Protein AF-A0A068RZE4-F1 (afdb_monomer_lite)

Secondary structure (DSSP, 8-state):
---------------HHHHHHHHHHHHHHTTT--HHHHHHHHHHHHHHHHHHHHHHHHHTS---THHHHHHHTT-----SSTTHHHHHHHTTSS------S-HHHHHHHHHHHHHHHS--SS--GGGGGGG--GGG--SHHHHHHHHHHHHHHH--

Radius of gyration: 19.9 Å; chains: 1; bounding box: 46×72×37 Å

Structure (mmCIF, N/CA/C/O backbone):
data_AF-A0A068RZE4-F1
#
_entry.id   AF-A0A068RZE4-F1
#
loop_
_atom_site.group_PDB
_atom_site.id
_atom_site.type_symbol
_atom_site.label_atom_id
_atom_site.label_alt_id
_atom_site.label_comp_id
_atom_site.label_asym_id
_atom_site.label_entity_id
_atom_site.label_seq_id
_atom_site.pdbx_PDB_ins_code
_atom_site.Cartn_x
_atom_site.Cartn_y
_atom_site.Cartn_z
_atom_site.occupancy
_atom_site.B_iso_or_equiv
_atom_site.auth_seq_id
_atom_site.auth_comp_id
_atom_site.auth_asym_id
_atom_site.auth_atom_id
_atom_site.pdbx_PDB_model_num
ATOM 1 N N . MET A 1 1 ? 5.507 54.478 -19.989 1.00 40.50 1 MET A N 1
ATOM 2 C CA . MET A 1 1 ? 6.628 53.848 -20.716 1.00 40.50 1 MET A CA 1
ATOM 3 C C . MET A 1 1 ? 7.127 52.689 -19.875 1.00 40.50 1 MET A C 1
ATOM 5 O O . MET A 1 1 ? 7.484 52.929 -18.734 1.00 40.50 1 MET A O 1
ATOM 9 N N . ALA A 1 2 ? 7.033 51.492 -20.464 1.00 46.59 2 ALA A N 1
ATOM 10 C CA . ALA A 1 2 ? 7.588 50.180 -20.110 1.00 46.59 2 ALA A CA 1
ATOM 11 C C . ALA A 1 2 ? 7.736 49.809 -18.622 1.00 46.59 2 ALA A C 1
ATOM 13 O O . ALA A 1 2 ? 8.683 50.201 -17.945 1.00 46.59 2 ALA A O 1
ATOM 14 N N . GLU A 1 3 ? 6.812 48.956 -18.179 1.00 45.50 3 GLU A N 1
ATOM 15 C CA . GLU A 1 3 ? 6.914 48.149 -16.971 1.00 45.50 3 GLU A CA 1
ATOM 16 C C . GLU A 1 3 ? 8.055 47.123 -17.084 1.00 45.50 3 GLU A C 1
ATOM 18 O O . GLU A 1 3 ? 8.332 46.543 -18.132 1.00 45.50 3 GLU A O 1
ATOM 23 N N . THR A 1 4 ? 8.719 46.967 -15.947 1.00 56.69 4 THR A N 1
ATOM 24 C CA . THR A 1 4 ? 9.772 46.036 -15.538 1.00 56.69 4 THR A CA 1
ATOM 25 C C . THR A 1 4 ? 9.828 44.686 -16.258 1.00 56.69 4 THR A C 1
ATOM 27 O O . THR A 1 4 ? 8.906 43.879 -16.176 1.00 56.69 4 THR A O 1
ATOM 30 N N . ASN A 1 5 ? 11.008 44.398 -16.824 1.00 48.44 5 ASN A N 1
ATOM 31 C CA . ASN A 1 5 ? 11.492 43.053 -17.134 1.00 48.44 5 ASN A CA 1
ATOM 32 C C . ASN A 1 5 ? 11.268 42.121 -15.936 1.00 48.44 5 ASN A C 1
ATOM 34 O O . ASN A 1 5 ? 11.959 42.218 -14.920 1.00 48.44 5 ASN A O 1
ATOM 38 N N . THR A 1 6 ? 10.329 41.192 -16.075 1.00 53.03 6 THR A N 1
ATOM 39 C CA . THR A 1 6 ? 10.216 40.032 -15.199 1.00 53.03 6 THR A CA 1
ATOM 40 C C . THR A 1 6 ? 11.453 39.172 -15.443 1.00 53.03 6 THR A C 1
ATOM 42 O O . THR A 1 6 ? 11.537 38.452 -16.436 1.00 53.03 6 THR A O 1
ATOM 45 N N . GLN A 1 7 ? 12.460 39.289 -14.576 1.00 51.56 7 GLN A N 1
ATOM 46 C CA . GLN A 1 7 ? 13.541 38.314 -14.529 1.00 51.56 7 GLN A CA 1
ATOM 47 C C . GLN A 1 7 ? 12.899 36.950 -14.270 1.00 51.56 7 GLN A C 1
ATOM 49 O O . GLN A 1 7 ? 12.396 36.690 -13.178 1.00 51.56 7 GLN A O 1
ATOM 54 N N . GLN A 1 8 ? 12.889 36.088 -15.288 1.00 51.91 8 GLN A N 1
ATOM 55 C CA . GLN A 1 8 ? 12.738 34.657 -15.078 1.00 51.91 8 GLN A CA 1
ATOM 56 C C . GLN A 1 8 ? 13.846 34.254 -14.108 1.00 51.91 8 GLN A C 1
ATOM 58 O O . GLN A 1 8 ? 15.019 34.209 -14.479 1.00 51.91 8 GLN A O 1
ATOM 63 N N . LEU A 1 9 ? 13.484 34.014 -12.848 1.00 49.75 9 LEU A N 1
ATOM 64 C CA . LEU A 1 9 ? 14.337 33.287 -11.923 1.00 49.75 9 LEU A CA 1
ATOM 65 C C . LEU A 1 9 ? 14.727 31.991 -12.637 1.00 49.75 9 LEU A C 1
ATOM 67 O O . LEU A 1 9 ? 13.877 31.134 -12.870 1.00 49.75 9 LEU A O 1
ATOM 71 N N . GLN A 1 10 ? 16.000 31.863 -13.017 1.00 53.59 10 GLN A N 1
ATOM 72 C CA . GLN A 1 10 ? 16.590 30.569 -13.336 1.00 53.59 10 GLN A CA 1
ATOM 73 C C . GLN A 1 10 ? 16.525 29.748 -12.051 1.00 53.59 10 GLN A C 1
ATOM 75 O O . GLN A 1 10 ? 17.419 29.785 -11.209 1.00 53.59 10 GLN A O 1
ATOM 80 N N . THR A 1 11 ? 15.402 29.077 -11.835 1.00 56.06 11 THR A N 1
ATOM 81 C CA . THR A 1 11 ? 15.247 28.200 -10.691 1.00 56.06 11 THR A CA 1
ATOM 82 C C . THR A 1 11 ? 16.138 26.991 -10.939 1.00 56.06 11 THR A C 1
ATOM 84 O O . THR A 1 11 ? 15.935 26.271 -11.919 1.00 56.06 11 THR A O 1
ATOM 87 N N . ASN A 1 12 ? 17.110 26.760 -10.054 1.00 66.00 12 ASN A N 1
ATOM 88 C CA . ASN A 1 12 ? 17.916 25.535 -9.977 1.00 66.00 12 ASN A CA 1
ATOM 89 C C . ASN A 1 12 ? 17.051 24.332 -9.541 1.00 66.00 12 ASN A C 1
ATOM 91 O O . ASN A 1 12 ? 17.401 23.592 -8.624 1.00 66.00 12 ASN A O 1
ATOM 95 N N . THR A 1 13 ? 15.875 24.169 -10.146 1.00 76.50 13 THR A N 1
ATOM 96 C CA . THR A 1 13 ? 14.908 23.138 -9.792 1.00 76.50 13 THR A CA 1
ATOM 97 C C . THR A 1 13 ? 15.293 21.857 -10.506 1.00 76.50 13 THR A C 1
ATOM 99 O O . THR A 1 13 ? 15.246 21.758 -11.736 1.00 76.50 13 THR A O 1
ATOM 102 N N . LEU A 1 14 ? 15.685 20.862 -9.719 1.00 81.88 14 LEU A N 1
ATOM 103 C CA . LEU A 1 14 ? 15.855 19.502 -10.196 1.00 81.88 14 LEU A CA 1
ATOM 104 C C . LEU A 1 14 ? 14.467 18.870 -10.359 1.00 81.88 14 LEU A C 1
ATOM 106 O O . LEU A 1 14 ? 13.675 18.868 -9.420 1.00 81.88 14 LEU A O 1
ATOM 110 N N . THR A 1 15 ? 14.157 18.360 -11.551 1.00 87.62 15 THR A N 1
ATOM 111 C CA . THR A 1 15 ? 12.911 17.617 -11.786 1.00 87.62 15 THR A CA 1
ATOM 112 C C . THR A 1 15 ? 13.038 16.193 -11.253 1.00 87.62 15 THR A C 1
ATOM 114 O O . THR A 1 15 ? 14.148 15.667 -11.151 1.00 87.62 15 THR A O 1
ATOM 117 N N . LEU A 1 16 ? 11.908 15.546 -10.949 1.00 84.75 16 LEU A N 1
ATOM 118 C CA . LEU A 1 16 ? 11.908 14.158 -10.485 1.00 84.75 16 LEU A CA 1
ATOM 119 C C . LEU A 1 16 ? 12.551 13.211 -11.512 1.00 84.75 16 LEU A C 1
ATOM 121 O O . LEU A 1 16 ? 13.349 12.368 -11.125 1.00 84.75 16 LEU A O 1
ATOM 125 N N . ASP A 1 17 ? 12.310 13.419 -12.811 1.00 84.50 17 ASP A N 1
ATOM 126 C CA . ASP A 1 17 ? 12.927 12.611 -13.877 1.00 84.50 17 ASP A CA 1
ATOM 127 C C . ASP A 1 17 ? 14.458 12.731 -13.872 1.00 84.50 17 ASP A C 1
ATOM 129 O O . ASP A 1 17 ? 15.178 11.743 -14.006 1.00 84.50 17 ASP A O 1
ATOM 133 N N . LYS A 1 18 ? 14.977 13.951 -13.662 1.00 87.69 18 LYS A N 1
ATOM 134 C CA . LYS A 1 18 ? 16.422 14.185 -13.546 1.00 87.69 18 LYS A CA 1
ATOM 135 C C . LYS A 1 18 ? 16.984 13.548 -12.279 1.00 87.69 18 LYS A C 1
ATOM 137 O O . LYS A 1 18 ? 18.079 12.994 -12.319 1.00 87.69 18 LYS A O 1
ATOM 142 N N . LEU A 1 19 ? 16.251 13.618 -11.169 1.00 86.62 19 LEU A N 1
ATOM 143 C CA . LEU A 1 19 ? 16.648 12.994 -9.910 1.00 86.62 19 LEU A CA 1
ATOM 144 C C . LEU A 1 19 ? 16.694 11.461 -10.034 1.00 86.62 19 LEU A C 1
ATOM 146 O O . LEU A 1 19 ? 17.669 10.857 -9.594 1.00 86.62 19 LEU A O 1
ATOM 150 N N . LEU A 1 20 ? 15.703 10.851 -10.690 1.00 85.56 20 LEU A N 1
ATOM 151 C CA . LEU A 1 20 ? 15.659 9.414 -10.964 1.00 85.56 20 LEU A CA 1
ATOM 152 C C . LEU A 1 20 ? 16.819 8.978 -11.868 1.00 85.56 20 LEU A C 1
ATOM 154 O O . LEU A 1 20 ? 17.500 8.001 -11.559 1.00 85.56 20 LEU A O 1
ATOM 158 N N . ALA A 1 21 ? 17.104 9.735 -12.933 1.00 85.88 21 ALA A N 1
ATOM 159 C CA . ALA A 1 21 ? 18.234 9.459 -13.820 1.00 85.88 21 ALA A CA 1
ATOM 160 C C . ALA A 1 21 ? 19.583 9.515 -13.079 1.00 85.88 21 ALA A C 1
ATOM 162 O O . ALA A 1 21 ? 20.424 8.630 -13.250 1.00 85.88 21 ALA A O 1
ATOM 163 N N . ILE A 1 22 ? 19.780 10.520 -12.216 1.00 86.25 22 ILE A N 1
ATOM 164 C CA . ILE A 1 22 ? 20.986 10.639 -11.381 1.00 86.25 22 ILE A CA 1
ATOM 165 C C . ILE A 1 22 ? 21.080 9.465 -10.402 1.00 86.25 22 ILE A C 1
ATOM 167 O O . ILE A 1 22 ? 22.138 8.848 -10.289 1.00 86.25 22 ILE A O 1
ATOM 171 N N . ALA A 1 23 ? 19.988 9.133 -9.712 1.00 84.50 23 ALA A N 1
ATOM 172 C CA . ALA A 1 23 ? 19.965 8.031 -8.757 1.00 84.50 23 ALA A CA 1
ATOM 173 C C . ALA A 1 23 ? 20.274 6.686 -9.428 1.00 84.50 23 ALA A C 1
ATOM 175 O O . ALA A 1 23 ? 21.076 5.919 -8.898 1.00 84.50 23 ALA A O 1
ATOM 176 N N . GLY A 1 24 ? 19.715 6.431 -10.616 1.00 82.62 24 GLY A N 1
ATOM 177 C CA . GLY A 1 24 ? 20.016 5.240 -11.413 1.00 82.62 24 GLY A CA 1
ATOM 178 C C . GLY A 1 24 ? 21.485 5.174 -11.831 1.0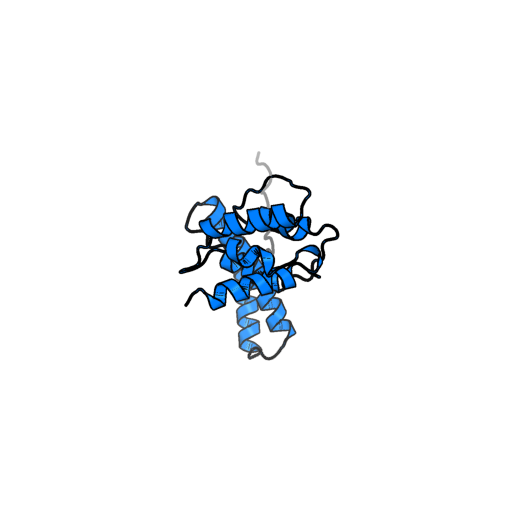0 82.62 24 GLY A C 1
ATOM 179 O O . GLY A 1 24 ? 22.130 4.138 -11.677 1.00 82.62 24 GLY A O 1
ATOM 180 N N . ALA A 1 25 ? 22.063 6.294 -12.276 1.00 84.44 25 ALA A N 1
ATOM 181 C CA . ALA A 1 25 ? 23.486 6.356 -12.605 1.00 84.44 25 ALA A CA 1
ATOM 182 C C . ALA A 1 25 ? 24.376 6.051 -11.386 1.00 84.44 25 ALA A C 1
ATOM 184 O O . ALA A 1 25 ? 25.315 5.264 -11.495 1.00 84.44 25 ALA A O 1
ATOM 185 N N . ILE A 1 26 ? 24.066 6.614 -10.212 1.00 82.94 26 ILE A N 1
ATOM 186 C CA . ILE A 1 26 ? 24.803 6.335 -8.967 1.00 82.94 26 ILE A CA 1
ATOM 187 C C . ILE A 1 26 ? 24.647 4.862 -8.565 1.00 82.94 26 ILE A C 1
ATOM 189 O O . ILE A 1 26 ? 25.633 4.228 -8.184 1.00 82.94 26 ILE A O 1
ATOM 193 N N . PHE A 1 27 ? 23.441 4.301 -8.685 1.00 80.94 27 PHE A N 1
ATOM 194 C CA . PHE A 1 27 ? 23.172 2.889 -8.415 1.00 80.94 27 PHE A CA 1
ATOM 195 C C . PHE A 1 27 ? 24.072 1.977 -9.260 1.00 80.94 27 PHE A C 1
ATOM 197 O O . PHE A 1 27 ? 24.792 1.150 -8.695 1.00 80.94 27 PHE A O 1
ATOM 204 N N . HIS A 1 28 ? 24.130 2.203 -10.577 1.00 83.06 28 HIS A N 1
ATOM 205 C CA . HIS A 1 28 ? 24.990 1.443 -11.489 1.00 83.06 28 HIS A CA 1
ATOM 206 C C . HIS A 1 28 ? 26.487 1.625 -11.206 1.00 83.06 28 HIS A C 1
ATOM 208 O O . HIS A 1 28 ? 27.220 0.639 -11.176 1.00 83.06 28 HIS A O 1
ATOM 214 N N . LEU A 1 29 ? 26.943 2.858 -10.957 1.00 83.00 29 LEU A N 1
ATOM 215 C CA . LEU A 1 29 ? 28.353 3.145 -10.656 1.00 83.00 29 LEU A CA 1
ATOM 216 C C . LEU A 1 29 ? 28.814 2.547 -9.320 1.00 83.00 29 LEU A C 1
ATOM 218 O O . LEU A 1 29 ? 29.997 2.276 -9.148 1.00 83.00 29 LEU A O 1
ATOM 222 N N . SER A 1 30 ? 27.892 2.341 -8.377 1.00 79.38 30 SER A N 1
ATOM 223 C CA . SER A 1 30 ? 28.174 1.699 -7.086 1.00 79.38 30 SER A CA 1
ATOM 224 C C . SER A 1 30 ? 28.103 0.164 -7.116 1.00 79.38 30 SER A C 1
ATOM 226 O O . SER A 1 30 ? 28.160 -0.470 -6.059 1.00 79.38 30 SER A O 1
ATOM 228 N N . GLU A 1 31 ? 27.931 -0.433 -8.303 1.00 76.56 31 GLU A N 1
ATOM 229 C CA . GLU A 1 31 ? 27.675 -1.869 -8.511 1.00 76.56 31 GLU A CA 1
ATOM 230 C C . GLU A 1 31 ? 26.511 -2.415 -7.656 1.00 76.56 31 GLU A C 1
ATOM 232 O O . GLU A 1 31 ? 26.483 -3.588 -7.296 1.00 76.56 31 GLU A O 1
ATOM 237 N N . GLY A 1 32 ? 25.559 -1.560 -7.257 1.00 63.00 32 GLY A N 1
ATOM 238 C CA . GLY A 1 32 ? 24.472 -1.933 -6.342 1.00 63.00 32 GLY A CA 1
ATOM 239 C C . GLY A 1 32 ? 24.922 -2.392 -4.943 1.00 63.00 32 GLY A C 1
ATOM 240 O O . GLY A 1 32 ? 24.098 -2.862 -4.164 1.00 63.00 32 GLY A O 1
ATOM 241 N N . SER A 1 33 ? 26.209 -2.262 -4.599 1.00 67.06 33 SER A N 1
ATOM 242 C CA . SER A 1 33 ? 26.793 -2.826 -3.371 1.00 67.06 33 SER A CA 1
ATOM 243 C C . SER A 1 33 ? 26.632 -1.929 -2.138 1.00 67.06 33 SER A C 1
ATOM 245 O O . SER A 1 33 ? 26.751 -2.391 -1.001 1.00 67.06 33 SER A O 1
ATOM 247 N N . ASN A 1 34 ? 26.340 -0.639 -2.335 1.00 81.44 34 ASN A N 1
ATOM 248 C CA . ASN A 1 34 ? 26.121 0.293 -1.236 1.00 81.44 34 ASN A CA 1
ATOM 249 C C . ASN A 1 34 ? 24.639 0.328 -0.850 1.00 81.44 34 ASN A C 1
ATOM 251 O O . ASN A 1 34 ? 23.830 0.956 -1.532 1.00 81.44 34 ASN A O 1
ATOM 255 N N . GLN A 1 35 ? 24.313 -0.285 0.290 1.00 82.25 35 GLN A N 1
ATOM 256 C CA . GLN A 1 35 ? 22.968 -0.334 0.872 1.00 82.25 35 GLN A CA 1
ATOM 257 C C . GLN A 1 35 ? 22.252 1.027 0.864 1.00 82.25 35 GLN A C 1
ATOM 259 O O . GLN A 1 35 ? 21.075 1.113 0.527 1.00 82.25 35 GLN A O 1
ATOM 264 N N . ARG A 1 36 ? 22.971 2.114 1.165 1.00 81.75 36 ARG A N 1
ATOM 265 C CA . ARG A 1 36 ? 22.391 3.461 1.195 1.00 81.75 36 ARG A CA 1
ATOM 266 C C . ARG A 1 36 ? 21.997 3.955 -0.197 1.00 81.75 36 ARG A C 1
ATOM 268 O O . ARG A 1 36 ? 21.001 4.655 -0.338 1.00 81.75 36 ARG A O 1
ATOM 275 N N . THR A 1 37 ? 22.765 3.600 -1.224 1.00 82.00 37 THR A N 1
ATOM 276 C CA . THR A 1 37 ? 22.429 3.918 -2.618 1.00 82.00 37 THR A CA 1
ATOM 277 C C . THR A 1 37 ? 21.195 3.146 -3.071 1.00 82.00 37 THR A C 1
ATOM 279 O O . THR A 1 37 ? 20.331 3.722 -3.726 1.00 82.00 37 THR A O 1
ATOM 282 N N . VAL A 1 38 ? 21.092 1.867 -2.690 1.00 82.44 38 VAL A N 1
ATOM 283 C CA . VAL A 1 38 ? 19.916 1.027 -2.969 1.00 82.44 38 VAL A CA 1
ATOM 284 C C . VAL A 1 38 ? 18.660 1.634 -2.340 1.00 82.44 38 VAL A C 1
ATOM 286 O O . VAL A 1 38 ? 17.634 1.744 -3.007 1.00 82.44 38 VAL A O 1
ATOM 289 N N . GLU A 1 39 ? 18.749 2.073 -1.083 1.00 83.88 39 GLU A N 1
ATOM 290 C CA . GLU A 1 39 ? 17.644 2.720 -0.366 1.00 83.88 39 GLU A CA 1
ATOM 291 C C . GLU A 1 39 ? 17.209 4.021 -1.046 1.00 83.88 39 GLU A C 1
ATOM 293 O O . GLU A 1 39 ? 16.038 4.166 -1.378 1.00 83.88 39 GLU A O 1
ATOM 298 N N . VAL A 1 40 ? 18.149 4.924 -1.349 1.00 84.75 40 VAL A N 1
ATOM 299 C CA . VAL A 1 40 ? 17.835 6.212 -1.994 1.00 84.75 40 VAL A CA 1
ATOM 300 C C . VAL A 1 40 ? 17.240 6.024 -3.390 1.00 84.75 40 VAL A C 1
ATOM 302 O O . VAL A 1 40 ? 16.262 6.686 -3.733 1.00 84.75 40 VAL A O 1
ATOM 305 N N . TYR A 1 41 ? 17.809 5.129 -4.204 1.00 84.69 41 TYR A N 1
ATOM 306 C CA . TYR A 1 41 ? 17.242 4.804 -5.515 1.00 84.69 41 TYR A CA 1
ATOM 307 C C . TYR A 1 41 ? 15.825 4.245 -5.372 1.00 84.69 41 TYR A C 1
ATOM 309 O O . TYR A 1 41 ? 14.912 4.658 -6.083 1.00 84.69 41 TYR A O 1
ATOM 317 N N . GLY A 1 42 ? 15.646 3.358 -4.396 1.00 83.88 42 GLY A N 1
ATOM 318 C CA . GLY A 1 42 ? 14.366 2.805 -4.013 1.00 83.88 42 GLY A CA 1
ATOM 319 C C . GLY A 1 42 ? 13.318 3.864 -3.681 1.00 83.88 42 GLY A C 1
ATOM 320 O O . GLY A 1 42 ? 12.239 3.827 -4.266 1.00 83.88 42 GLY A O 1
ATOM 321 N N . ASP A 1 43 ? 13.638 4.799 -2.789 1.00 85.12 43 ASP A N 1
ATOM 322 C CA . ASP A 1 43 ? 12.729 5.872 -2.371 1.00 85.12 43 ASP A CA 1
ATOM 323 C C . ASP A 1 43 ? 12.353 6.783 -3.551 1.00 85.12 43 ASP A C 1
ATOM 325 O O . ASP A 1 43 ? 11.196 7.167 -3.714 1.00 85.12 43 ASP A O 1
ATOM 329 N N . ILE A 1 44 ? 13.321 7.119 -4.412 1.00 86.12 44 ILE A N 1
ATOM 330 C CA . ILE A 1 44 ? 13.072 7.953 -5.598 1.00 86.12 44 ILE A CA 1
ATOM 331 C C . ILE A 1 44 ? 12.189 7.212 -6.607 1.00 86.12 44 ILE A C 1
ATOM 333 O O . ILE A 1 44 ? 11.298 7.825 -7.197 1.00 86.12 44 ILE A O 1
ATOM 337 N N . SER A 1 45 ? 12.404 5.905 -6.778 1.00 84.31 45 SER A N 1
ATOM 338 C CA . SER A 1 45 ? 11.552 5.054 -7.609 1.00 84.31 45 SER A CA 1
ATOM 339 C C . SER A 1 45 ? 10.119 5.008 -7.076 1.00 84.31 45 SER A C 1
ATOM 341 O O . SER A 1 45 ? 9.197 5.169 -7.865 1.00 84.31 45 SER A O 1
ATOM 343 N N . ASP A 1 46 ? 9.918 4.880 -5.759 1.00 85.19 46 ASP A N 1
ATOM 344 C CA . ASP A 1 46 ? 8.576 4.892 -5.150 1.00 85.19 46 ASP A CA 1
ATOM 345 C C . ASP A 1 46 ? 7.848 6.215 -5.409 1.00 85.19 46 ASP A C 1
ATOM 347 O O . ASP A 1 46 ? 6.678 6.226 -5.792 1.00 85.19 46 ASP A O 1
ATOM 351 N N . ILE A 1 47 ? 8.546 7.346 -5.248 1.00 85.12 47 ILE A N 1
ATOM 352 C CA . ILE A 1 47 ? 7.982 8.675 -5.527 1.00 85.12 47 ILE A CA 1
ATOM 353 C C . ILE A 1 47 ? 7.623 8.805 -7.013 1.00 85.12 47 ILE A C 1
ATOM 355 O O . ILE A 1 47 ? 6.589 9.386 -7.352 1.00 85.12 47 ILE A O 1
ATOM 359 N N . TYR A 1 48 ? 8.464 8.275 -7.903 1.00 84.44 48 TYR A N 1
ATOM 360 C CA . TYR A 1 48 ? 8.206 8.281 -9.339 1.00 84.44 48 TYR A CA 1
ATOM 361 C C . TYR A 1 48 ? 6.984 7.436 -9.708 1.00 84.44 48 TYR A C 1
ATOM 363 O O . TYR A 1 48 ? 6.093 7.951 -10.385 1.00 84.44 48 TYR A O 1
ATOM 371 N N . SER A 1 49 ? 6.887 6.202 -9.208 1.00 82.31 49 SER A N 1
ATOM 372 C CA . SER A 1 49 ? 5.720 5.337 -9.413 1.00 82.31 49 SER A CA 1
ATOM 373 C C . SER A 1 49 ? 4.445 5.978 -8.867 1.00 82.31 49 SER A C 1
ATOM 375 O O . SER A 1 49 ? 3.433 6.019 -9.561 1.00 82.31 49 SER A O 1
ATOM 377 N N . ALA A 1 50 ? 4.501 6.594 -7.680 1.00 83.25 50 ALA A N 1
ATOM 378 C CA . ALA A 1 50 ? 3.364 7.324 -7.124 1.00 83.25 50 ALA A CA 1
ATOM 379 C C . ALA A 1 50 ? 2.934 8.521 -7.984 1.00 83.25 50 ALA A C 1
ATOM 381 O O . ALA A 1 50 ? 1.741 8.796 -8.123 1.00 83.25 50 ALA A O 1
ATOM 382 N N . LYS A 1 51 ? 3.889 9.236 -8.591 1.00 84.38 51 LYS A N 1
ATOM 383 C CA . LYS A 1 51 ? 3.591 10.309 -9.548 1.00 84.38 51 LYS A CA 1
ATOM 384 C C . LYS A 1 51 ? 2.937 9.759 -10.815 1.00 84.38 51 LYS A C 1
ATOM 386 O O . LYS A 1 51 ? 1.926 10.317 -11.227 1.00 84.38 51 LYS A O 1
ATOM 391 N N . GLN A 1 52 ? 3.490 8.697 -11.406 1.00 81.44 52 GLN A N 1
ATOM 392 C CA . GLN A 1 52 ? 2.944 8.078 -12.619 1.00 81.44 52 GLN A CA 1
ATOM 393 C C . GLN A 1 52 ? 1.521 7.569 -12.390 1.00 81.44 52 GLN A C 1
ATOM 395 O O . GLN A 1 52 ? 0.628 7.933 -13.148 1.00 81.44 52 GLN A O 1
ATOM 400 N N . TYR A 1 53 ? 1.293 6.844 -11.294 1.00 79.56 53 TYR A N 1
ATOM 401 C CA . TYR A 1 53 ? -0.038 6.378 -10.914 1.00 79.56 53 TYR A CA 1
ATOM 402 C C . TYR A 1 53 ? -1.016 7.542 -10.702 1.00 79.56 53 TYR A C 1
ATOM 404 O O . TYR A 1 53 ? -2.161 7.479 -11.125 1.00 79.56 53 TYR A O 1
ATOM 412 N N . ASN A 1 54 ? -0.591 8.652 -10.088 1.00 80.06 54 ASN A N 1
ATOM 413 C CA . ASN A 1 54 ? -1.454 9.832 -9.956 1.00 80.06 54 ASN A CA 1
ATOM 414 C C . ASN A 1 54 ? -1.749 10.516 -11.306 1.00 80.06 54 ASN A C 1
ATOM 416 O O . ASN A 1 54 ? -2.834 11.068 -11.496 1.00 80.06 54 ASN A O 1
ATOM 420 N N . GLU A 1 55 ? -0.803 10.507 -12.246 1.00 80.69 55 GLU A N 1
ATOM 421 C CA . GLU A 1 55 ? -0.997 11.045 -13.598 1.00 80.69 55 GLU A CA 1
ATOM 422 C C . GLU A 1 55 ? -1.977 10.176 -14.401 1.00 80.69 55 GLU A C 1
ATOM 424 O O . GLU A 1 55 ? -2.950 10.707 -14.945 1.00 80.69 55 GLU A O 1
ATOM 429 N N . SER A 1 56 ? -1.799 8.852 -14.401 1.00 74.75 56 SER A N 1
ATOM 430 C CA . SER A 1 56 ? -2.747 7.909 -15.011 1.00 74.75 56 SER A CA 1
ATOM 431 C C . SER A 1 56 ? -4.110 7.950 -14.306 1.00 74.75 56 SER A C 1
ATOM 433 O O . SER A 1 56 ? -5.156 7.934 -14.967 1.00 74.75 56 SER A O 1
ATOM 435 N N . HIS A 1 57 ? -4.113 8.191 -12.987 1.00 69.25 57 HIS A N 1
ATOM 436 C CA . HIS A 1 57 ? -5.316 8.410 -12.193 1.00 69.25 57 HIS A CA 1
ATOM 437 C C . HIS A 1 57 ? -6.172 9.555 -12.715 1.00 69.25 57 HIS A C 1
ATOM 439 O O . HIS A 1 57 ? -7.384 9.382 -12.897 1.00 69.25 57 HIS A O 1
ATOM 445 N N . ILE A 1 58 ? -5.548 10.700 -12.987 1.00 68.38 58 ILE A N 1
ATOM 446 C CA . ILE A 1 58 ? -6.216 11.880 -13.546 1.00 68.38 58 ILE A CA 1
ATOM 447 C C . ILE A 1 58 ? -6.711 11.601 -14.972 1.00 68.38 58 ILE A C 1
ATOM 449 O O . ILE A 1 58 ? -7.787 12.072 -15.350 1.00 68.38 58 ILE A O 1
ATOM 453 N N . LEU A 1 59 ? -5.957 10.821 -15.749 1.00 67.19 59 LEU A N 1
ATOM 454 C CA . LEU A 1 59 ? -6.238 10.543 -17.159 1.00 67.19 59 LEU A CA 1
ATOM 455 C C . LEU A 1 59 ? -7.207 9.368 -17.397 1.00 67.19 59 LEU A C 1
ATOM 457 O O . LEU A 1 59 ? -7.702 9.225 -18.512 1.00 67.19 59 LEU A O 1
ATOM 461 N N . ARG A 1 60 ? -7.563 8.598 -16.356 1.00 65.69 60 ARG A N 1
ATOM 462 C CA . ARG A 1 60 ? -8.475 7.432 -16.416 1.00 65.69 60 ARG A CA 1
ATOM 463 C C . ARG A 1 60 ? -7.999 6.283 -17.308 1.00 65.69 60 ARG A C 1
ATOM 465 O O . ARG A 1 60 ? -8.824 5.504 -17.783 1.00 65.69 60 ARG A O 1
ATOM 472 N N . GLU A 1 61 ? -6.697 6.164 -17.511 1.00 64.31 61 GLU A N 1
ATOM 473 C CA . GLU A 1 61 ? -6.100 5.009 -18.187 1.00 64.31 61 GLU A CA 1
ATOM 474 C C . GLU A 1 61 ? -5.860 3.869 -17.180 1.00 64.31 61 GLU A C 1
ATOM 476 O O . GLU A 1 61 ? -6.043 4.074 -15.984 1.00 64.31 61 GLU A O 1
ATOM 481 N N . ASN A 1 62 ? -5.572 2.654 -17.667 1.00 61.16 62 ASN A N 1
ATOM 482 C CA . ASN A 1 62 ? -5.427 1.423 -16.873 1.00 61.16 62 ASN A CA 1
ATOM 483 C C . ASN A 1 62 ? -4.521 1.623 -15.640 1.00 61.16 62 ASN A C 1
ATOM 485 O O . ASN A 1 62 ? -3.299 1.556 -15.746 1.00 61.16 62 ASN A O 1
ATOM 489 N N . ASP A 1 63 ? -5.141 1.851 -14.483 1.00 68.75 63 ASP A N 1
ATOM 490 C CA . ASP A 1 63 ? -4.468 2.095 -13.209 1.00 68.75 63 ASP A CA 1
ATOM 491 C C . ASP A 1 63 ? -4.321 0.782 -12.454 1.00 68.75 63 ASP A C 1
ATOM 493 O O . ASP A 1 63 ? -5.219 0.385 -11.713 1.00 68.75 63 ASP A O 1
ATOM 497 N N . ASP A 1 64 ? -3.185 0.123 -12.631 1.00 77.06 64 ASP A N 1
ATOM 498 C CA . ASP A 1 64 ? -2.795 -0.985 -11.770 1.00 77.06 64 ASP A CA 1
ATOM 499 C C . ASP A 1 64 ? -2.228 -0.424 -10.443 1.00 77.06 64 ASP A C 1
ATOM 501 O O . ASP A 1 64 ? -1.202 0.265 -10.454 1.00 77.06 64 ASP A O 1
ATOM 505 N N . PRO A 1 65 ? -2.874 -0.666 -9.283 1.00 82.00 65 PRO A N 1
ATOM 506 C CA . PRO A 1 65 ? -2.376 -0.196 -7.993 1.00 82.00 65 PRO A CA 1
ATOM 507 C C . PRO A 1 65 ? -1.195 -1.023 -7.454 1.00 82.00 65 PRO A C 1
ATOM 509 O O . PRO A 1 65 ? -0.690 -0.697 -6.372 1.00 82.00 65 PRO A O 1
ATOM 512 N N . SER A 1 66 ? -0.750 -2.074 -8.155 1.00 82.69 66 SER A N 1
ATOM 513 C CA . SER A 1 66 ? 0.315 -2.986 -7.717 1.00 82.69 66 SER A CA 1
ATOM 514 C C . SER A 1 66 ? 1.608 -2.250 -7.351 1.00 82.69 66 SER A C 1
ATOM 516 O O . SER A 1 66 ? 2.179 -2.520 -6.292 1.00 82.69 66 SER A O 1
ATOM 518 N N . ASP A 1 67 ? 2.014 -1.244 -8.130 1.00 81.69 67 ASP A N 1
ATOM 519 C CA . ASP A 1 67 ? 3.207 -0.432 -7.860 1.00 81.69 67 ASP A CA 1
ATOM 520 C C . ASP A 1 67 ? 3.084 0.376 -6.558 1.00 81.69 67 ASP A C 1
ATOM 522 O O . ASP A 1 67 ? 4.001 0.395 -5.727 1.00 81.69 67 ASP A O 1
ATOM 526 N N . ILE A 1 68 ? 1.925 1.004 -6.327 1.00 84.94 68 ILE A N 1
ATOM 527 C CA . ILE A 1 68 ? 1.644 1.727 -5.077 1.00 84.94 68 ILE A CA 1
ATOM 528 C C . ILE A 1 68 ? 1.665 0.752 -3.903 1.00 84.94 68 ILE A C 1
ATOM 530 O O . ILE A 1 68 ? 2.334 1.001 -2.896 1.00 84.94 68 ILE A O 1
ATOM 534 N N . MET A 1 69 ? 0.976 -0.382 -4.028 1.00 86.06 69 MET A N 1
ATOM 535 C CA . MET A 1 69 ? 0.937 -1.405 -2.984 1.00 86.06 69 MET A CA 1
ATOM 536 C C . MET A 1 69 ? 2.330 -1.975 -2.693 1.00 86.06 69 MET A C 1
ATOM 538 O O . MET A 1 69 ? 2.664 -2.208 -1.528 1.00 86.06 69 MET A O 1
ATOM 542 N N . GLY A 1 70 ? 3.158 -2.144 -3.726 1.00 86.44 70 GLY A N 1
ATOM 543 C CA . GLY A 1 70 ? 4.548 -2.569 -3.631 1.00 86.44 70 GLY A CA 1
ATOM 544 C C . GLY A 1 70 ? 5.417 -1.564 -2.874 1.00 86.44 70 GLY A C 1
ATOM 545 O O . GLY A 1 70 ? 6.148 -1.963 -1.962 1.00 86.44 70 GLY A O 1
ATOM 546 N N . SER A 1 71 ? 5.289 -0.269 -3.178 1.00 87.19 71 SER A N 1
ATOM 547 C CA . SER A 1 71 ? 6.046 0.804 -2.507 1.00 87.19 71 SER A CA 1
ATOM 548 C C . SER A 1 71 ? 5.782 0.849 -0.994 1.00 87.19 71 SER A C 1
ATOM 550 O O . SER A 1 71 ? 6.698 0.969 -0.172 1.00 87.19 71 SER A O 1
ATOM 552 N N . LEU A 1 72 ? 4.525 0.630 -0.592 1.00 90.44 72 LEU A N 1
ATOM 553 C CA . LEU A 1 72 ? 4.094 0.714 0.803 1.00 90.44 72 LEU A CA 1
ATOM 554 C C . LEU A 1 72 ? 4.715 -0.359 1.697 1.00 90.44 72 LEU A C 1
ATOM 556 O O . LEU A 1 72 ? 4.805 -0.146 2.906 1.00 90.44 72 LEU A O 1
ATOM 560 N N . ARG A 1 73 ? 5.234 -1.454 1.128 1.00 91.56 73 ARG A N 1
ATOM 561 C CA . ARG A 1 73 ? 5.930 -2.532 1.857 1.00 91.56 73 ARG A CA 1
ATOM 562 C C . ARG A 1 73 ? 7.134 -2.044 2.661 1.00 91.56 73 ARG A C 1
ATOM 564 O O . ARG A 1 73 ? 7.512 -2.677 3.644 1.00 91.56 73 ARG A O 1
ATOM 571 N N . ARG A 1 74 ? 7.742 -0.928 2.252 1.00 87.75 74 ARG A N 1
ATOM 572 C CA . ARG A 1 74 ? 8.891 -0.318 2.941 1.00 87.75 74 ARG A CA 1
ATOM 573 C C . ARG A 1 74 ? 8.490 0.672 4.033 1.00 87.75 74 ARG A C 1
ATOM 575 O O . ARG A 1 74 ? 9.346 1.133 4.791 1.00 87.75 74 ARG A O 1
ATOM 582 N N . SER A 1 75 ? 7.204 0.999 4.135 1.00 88.31 75 SER A N 1
ATOM 583 C CA . SER A 1 75 ? 6.706 1.986 5.086 1.00 88.31 75 SER A CA 1
ATOM 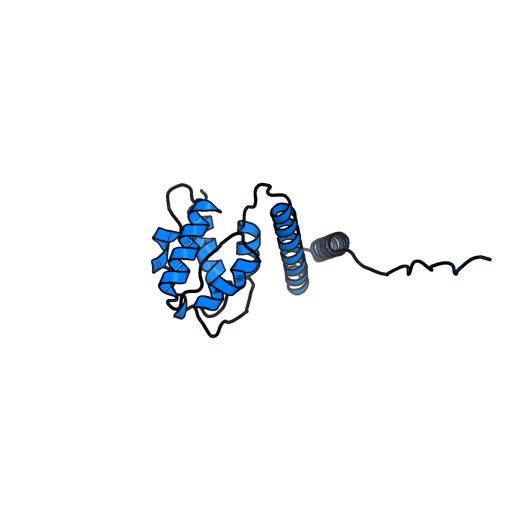584 C C . SER A 1 75 ? 6.818 1.489 6.524 1.00 88.31 75 SER A C 1
ATOM 586 O O . SER A 1 75 ? 6.220 0.491 6.912 1.00 88.31 75 SER A O 1
ATOM 588 N N . LYS A 1 76 ? 7.524 2.252 7.360 1.00 91.00 76 LYS A N 1
ATOM 589 C CA . LYS A 1 76 ? 7.606 2.021 8.813 1.00 91.00 76 LYS A CA 1
ATOM 590 C C . LYS A 1 76 ? 6.514 2.758 9.592 1.00 91.00 76 LYS A C 1
ATOM 592 O O . LYS A 1 76 ? 6.569 2.827 10.819 1.00 91.00 76 LYS A O 1
ATOM 597 N N . ARG A 1 77 ? 5.557 3.382 8.897 1.00 90.44 77 ARG A N 1
ATOM 598 C CA . ARG A 1 77 ? 4.508 4.179 9.536 1.00 90.44 77 ARG A CA 1
ATOM 599 C C . ARG A 1 77 ? 3.594 3.265 10.349 1.00 90.44 77 ARG A C 1
ATOM 601 O O . ARG A 1 77 ? 3.051 2.296 9.822 1.00 90.44 77 ARG A O 1
ATOM 608 N N . ARG A 1 78 ? 3.429 3.607 11.624 1.00 93.50 78 ARG A N 1
ATOM 609 C CA . ARG A 1 78 ? 2.538 2.926 12.567 1.00 93.50 78 ARG A CA 1
ATOM 610 C C . ARG A 1 78 ? 1.256 3.731 12.715 1.00 93.50 78 ARG A C 1
ATOM 612 O O . ARG A 1 78 ? 1.304 4.964 12.684 1.00 93.50 78 ARG A O 1
ATOM 619 N N . CYS A 1 79 ? 0.143 3.036 12.893 1.00 90.81 79 CYS A N 1
ATOM 620 C CA . CYS A 1 79 ? -1.156 3.642 13.154 1.00 90.81 79 CYS A CA 1
ATOM 621 C C . CYS A 1 79 ? -1.618 3.257 14.562 1.00 90.81 79 CYS A C 1
ATOM 623 O O . CYS A 1 79 ? -1.383 2.137 15.008 1.00 90.81 79 CYS A O 1
ATOM 625 N N . TYR A 1 80 ? -2.235 4.202 15.276 1.00 88.62 80 TYR A N 1
ATOM 626 C CA . TYR A 1 80 ? -2.807 3.939 16.602 1.00 88.62 80 TYR A CA 1
ATOM 627 C C . TYR A 1 80 ? -4.193 3.296 16.504 1.00 88.62 80 TYR A C 1
ATOM 629 O O . TYR A 1 80 ? -4.543 2.477 17.348 1.00 88.62 80 TYR A O 1
ATOM 637 N N . ASP A 1 81 ? -4.960 3.655 15.472 1.00 92.44 81 ASP A N 1
ATOM 638 C CA . ASP A 1 81 ? -6.204 2.988 15.104 1.00 92.44 81 ASP A CA 1
ATOM 639 C C . ASP A 1 81 ? -5.912 1.970 13.984 1.00 92.44 81 ASP A C 1
ATOM 641 O O . ASP A 1 81 ? -5.348 2.353 12.954 1.00 92.44 81 ASP A O 1
ATOM 645 N N . PRO A 1 82 ? -6.277 0.686 14.140 1.00 93.62 82 PRO A N 1
ATOM 646 C CA . PRO A 1 82 ? -6.112 -0.318 13.091 1.00 93.62 82 PRO A CA 1
ATOM 647 C C . PRO A 1 82 ? -6.788 0.050 11.763 1.00 93.62 82 PRO A C 1
ATOM 649 O O . PRO A 1 82 ? -6.267 -0.284 10.699 1.00 93.62 82 PRO A O 1
ATOM 652 N N . CYS A 1 83 ? -7.914 0.771 11.793 1.00 94.25 83 CYS A N 1
ATOM 653 C CA . CYS A 1 83 ? -8.605 1.199 10.576 1.00 94.25 83 CYS A CA 1
ATOM 654 C C . CYS A 1 83 ? -7.770 2.200 9.762 1.00 94.25 83 CYS A C 1
ATOM 656 O O . CYS A 1 83 ? -7.878 2.248 8.534 1.00 94.25 83 CYS A O 1
ATOM 658 N N . ASP A 1 84 ? -6.910 2.984 10.422 1.00 93.19 84 ASP A N 1
ATOM 659 C CA . ASP A 1 84 ? -6.078 3.994 9.761 1.00 93.19 84 ASP A CA 1
ATOM 660 C C . ASP A 1 84 ? -4.995 3.372 8.872 1.00 93.19 84 ASP A C 1
ATOM 662 O O . ASP A 1 84 ? -4.474 4.054 7.987 1.00 93.19 84 ASP A O 1
ATOM 666 N N . TYR A 1 85 ? -4.672 2.084 9.043 1.00 92.88 85 TYR A N 1
ATOM 667 C CA . TYR A 1 85 ? -3.836 1.372 8.073 1.00 92.88 85 TYR A CA 1
ATOM 668 C C . TYR A 1 85 ? -4.473 1.341 6.680 1.00 92.88 85 TYR A C 1
ATOM 670 O O . TYR A 1 85 ? -3.760 1.455 5.686 1.00 92.88 85 TYR A O 1
ATOM 678 N N . ILE A 1 86 ? -5.804 1.262 6.610 1.00 93.50 86 ILE A N 1
ATOM 679 C CA . ILE A 1 86 ? -6.558 1.275 5.354 1.00 93.50 86 ILE A CA 1
ATOM 680 C C . ILE A 1 86 ? -6.860 2.705 4.922 1.00 93.50 86 ILE A C 1
ATOM 682 O O . ILE A 1 86 ? -6.567 3.086 3.789 1.00 93.50 86 ILE A O 1
ATOM 686 N N . TYR A 1 87 ? -7.373 3.545 5.824 1.00 92.12 87 TYR A N 1
ATOM 687 C CA . TYR A 1 87 ? -7.696 4.932 5.469 1.00 92.12 87 TYR A CA 1
ATOM 688 C C . TYR A 1 87 ? -6.473 5.743 5.035 1.00 92.12 87 TYR A C 1
ATOM 690 O O . TYR A 1 87 ? -6.601 6.634 4.194 1.00 92.12 87 TYR A O 1
ATOM 698 N N . GLY A 1 88 ? -5.287 5.417 5.554 1.00 86.25 88 GLY A N 1
ATOM 699 C CA . GLY A 1 88 ? -4.036 6.066 5.176 1.00 86.25 88 GLY A CA 1
ATOM 700 C C . GLY A 1 88 ? -3.636 5.854 3.715 1.00 86.25 88 GLY A C 1
ATOM 701 O O . GLY A 1 88 ? -2.874 6.664 3.190 1.00 86.25 88 GLY A O 1
ATOM 702 N N . VAL A 1 89 ? -4.151 4.810 3.055 1.00 86.88 89 VAL A N 1
ATOM 703 C CA . VAL A 1 89 ? -3.789 4.467 1.671 1.00 86.88 89 VAL A CA 1
ATOM 704 C C . VAL A 1 89 ? -4.880 4.791 0.659 1.00 86.88 89 VAL A C 1
ATOM 706 O O . VAL A 1 89 ? -4.576 4.902 -0.523 1.00 86.88 89 VAL A O 1
ATOM 709 N N . LEU A 1 90 ? -6.116 5.048 1.105 1.00 87.19 90 LEU A N 1
ATOM 710 C CA . LEU A 1 90 ? -7.229 5.399 0.211 1.00 87.19 90 LEU A CA 1
ATOM 711 C C . LEU A 1 90 ? -6.949 6.641 -0.635 1.00 87.19 90 LEU A C 1
ATOM 713 O O . LEU A 1 90 ? -7.367 6.709 -1.779 1.00 87.19 90 LEU A O 1
ATOM 717 N N . GLY A 1 91 ? -6.221 7.624 -0.097 1.00 78.38 91 GLY A N 1
ATOM 718 C CA . GLY A 1 91 ? -5.857 8.826 -0.855 1.00 78.38 91 GLY A CA 1
ATOM 719 C C . GLY A 1 91 ? -4.872 8.567 -2.001 1.00 78.38 91 GLY A C 1
ATOM 720 O O . GLY A 1 91 ? -4.716 9.424 -2.864 1.00 78.38 91 GLY A O 1
ATOM 721 N N . MET A 1 92 ? -4.208 7.410 -1.995 1.00 79.75 92 MET A N 1
ATOM 722 C CA . MET A 1 92 ? -3.272 6.970 -3.031 1.00 79.75 92 MET A CA 1
ATOM 723 C C . MET A 1 92 ? -3.889 5.913 -3.954 1.00 79.75 92 MET A C 1
ATOM 725 O O . MET A 1 92 ? -3.236 5.489 -4.898 1.00 79.75 92 MET A O 1
ATOM 729 N N . THR A 1 93 ? -5.125 5.473 -3.699 1.00 79.62 93 THR A N 1
ATOM 730 C CA . THR A 1 93 ? -5.835 4.477 -4.510 1.00 79.62 93 THR A CA 1
ATOM 731 C C . THR A 1 93 ? -7.184 5.032 -4.981 1.00 79.62 93 THR A C 1
ATOM 733 O O . THR A 1 93 ? -7.618 6.105 -4.571 1.00 79.62 93 THR A O 1
ATOM 736 N N . ARG A 1 94 ? -7.875 4.331 -5.890 1.00 78.62 94 ARG A N 1
ATOM 737 C CA . ARG A 1 94 ? -9.235 4.720 -6.327 1.00 78.62 94 ARG A CA 1
ATOM 738 C C . ARG A 1 94 ? -10.342 4.245 -5.382 1.00 78.62 94 ARG A C 1
ATOM 740 O O . ARG A 1 94 ? -11.518 4.478 -5.662 1.00 78.62 94 ARG A O 1
ATOM 747 N N . ILE A 1 95 ? -9.961 3.578 -4.298 1.00 87.06 95 ILE A N 1
ATOM 748 C CA . ILE A 1 95 ? -10.853 2.828 -3.421 1.00 87.06 95 ILE A CA 1
ATOM 749 C C . ILE A 1 95 ? -11.705 3.787 -2.593 1.00 87.06 95 ILE A C 1
ATOM 751 O O . ILE A 1 95 ? -11.194 4.733 -1.984 1.00 87.06 95 ILE A O 1
ATOM 755 N N . LYS A 1 96 ? -13.016 3.533 -2.543 1.00 87.38 96 LYS A N 1
ATOM 756 C CA . LYS A 1 96 ? -13.966 4.387 -1.817 1.00 87.38 96 LYS A CA 1
ATOM 757 C C . LYS A 1 96 ? -14.704 3.594 -0.755 1.00 87.38 96 LYS A C 1
ATOM 759 O O . LYS A 1 96 ? -15.775 3.054 -0.991 1.00 87.38 96 LYS A O 1
ATOM 764 N N . ILE A 1 97 ? -14.171 3.630 0.461 1.00 90.44 97 ILE A N 1
ATOM 765 C CA . ILE A 1 97 ? -14.775 2.959 1.614 1.00 90.44 97 ILE A CA 1
ATOM 766 C C . ILE A 1 97 ? -15.405 4.013 2.533 1.00 90.44 97 ILE A C 1
ATOM 768 O O . ILE A 1 97 ? -14.739 4.998 2.876 1.00 90.44 97 ILE A O 1
ATOM 772 N N . PRO A 1 98 ? -16.678 3.854 2.945 1.00 90.69 98 PRO A N 1
ATOM 773 C CA . PRO A 1 98 ? -17.277 4.725 3.949 1.00 90.69 98 PRO A CA 1
ATOM 774 C C . PRO A 1 98 ? -16.529 4.601 5.278 1.00 90.69 98 PRO A C 1
ATOM 776 O O . PRO A 1 98 ? -15.948 3.567 5.587 1.00 90.69 98 PRO A O 1
ATOM 779 N N . ARG A 1 99 ? -16.564 5.640 6.114 1.00 92.06 99 ARG A N 1
ATOM 780 C CA . ARG A 1 99 ? -15.905 5.566 7.420 1.00 92.06 99 ARG A CA 1
ATOM 781 C C . ARG A 1 99 ? -16.674 4.620 8.352 1.00 92.06 99 ARG A C 1
ATOM 783 O O . ARG A 1 99 ? -17.796 4.917 8.747 1.00 92.06 99 ARG A O 1
ATOM 790 N N . MET A 1 100 ? -16.053 3.503 8.706 1.00 94.19 100 MET A N 1
ATOM 791 C CA . MET A 1 100 ? -16.528 2.489 9.650 1.00 94.19 100 MET A CA 1
ATOM 792 C C . MET A 1 100 ? -15.628 2.447 10.892 1.00 94.19 100 MET A C 1
ATOM 794 O O . MET A 1 100 ? -14.476 2.882 10.849 1.00 94.19 100 MET A O 1
ATOM 798 N N . THR A 1 101 ? -16.167 1.914 11.989 1.00 92.81 101 THR A N 1
ATOM 799 C CA . THR A 1 101 ? -15.483 1.794 13.290 1.00 92.81 101 THR A CA 1
ATOM 800 C C . THR A 1 101 ? -14.937 0.397 13.573 1.00 92.81 101 THR A C 1
ATOM 802 O O . THR A 1 101 ? -14.163 0.236 14.508 1.00 92.81 101 THR A O 1
ATOM 805 N N . ASP A 1 102 ? -15.382 -0.617 12.829 1.00 95.19 102 ASP A N 1
ATOM 806 C CA . ASP A 1 102 ? -14.912 -1.995 12.973 1.00 95.19 102 ASP A CA 1
ATOM 807 C C . ASP A 1 102 ? -13.760 -2.259 11.988 1.00 95.19 102 ASP A C 1
ATOM 809 O O . ASP A 1 102 ? -14.008 -2.263 10.777 1.00 95.19 102 ASP A O 1
ATOM 813 N N . PRO A 1 103 ? -12.525 -2.513 12.467 1.00 94.62 103 PRO A N 1
ATOM 814 C CA . PRO A 1 103 ? -11.383 -2.802 11.606 1.00 94.62 103 PRO A CA 1
ATOM 815 C C . PRO A 1 103 ? -11.616 -3.977 10.656 1.00 94.62 103 PRO A C 1
ATOM 817 O O . PRO A 1 103 ? -11.179 -3.923 9.510 1.00 94.62 103 PRO A O 1
ATOM 820 N N . ASN A 1 104 ? -12.333 -5.016 11.094 1.00 95.19 104 ASN A N 1
ATOM 821 C CA . ASN A 1 104 ? -12.589 -6.189 10.258 1.00 95.19 104 ASN A CA 1
ATOM 822 C C . ASN A 1 104 ? -13.541 -5.853 9.108 1.00 95.19 104 ASN A C 1
ATOM 824 O O . ASN A 1 104 ? -13.354 -6.321 7.985 1.00 95.19 104 ASN A O 1
ATOM 828 N N . ALA A 1 105 ? -14.545 -5.014 9.372 1.00 95.56 105 ALA A N 1
ATOM 829 C CA . ALA A 1 105 ? -15.453 -4.532 8.342 1.00 95.56 105 ALA A CA 1
ATOM 830 C C . ALA A 1 105 ? -14.725 -3.645 7.319 1.00 95.56 105 ALA A C 1
ATOM 832 O O . ALA A 1 105 ? -14.879 -3.863 6.118 1.00 95.56 105 ALA A O 1
ATOM 833 N N . VAL A 1 106 ? -13.881 -2.709 7.783 1.00 95.88 106 VAL A N 1
ATOM 834 C CA . VAL A 1 106 ? -13.047 -1.863 6.906 1.00 95.88 106 VAL A CA 1
ATOM 835 C C . VAL A 1 106 ? -12.130 -2.721 6.040 1.00 95.88 106 VAL A C 1
ATOM 837 O O . VAL A 1 106 ? -12.039 -2.505 4.834 1.00 95.88 106 VAL A O 1
ATOM 840 N N . TRP A 1 107 ? -11.478 -3.713 6.648 1.00 95.88 107 TRP A N 1
ATOM 841 C CA . TRP A 1 107 ? -10.560 -4.613 5.964 1.00 95.88 107 TRP A CA 1
ATOM 842 C C . TRP A 1 107 ? -11.237 -5.420 4.859 1.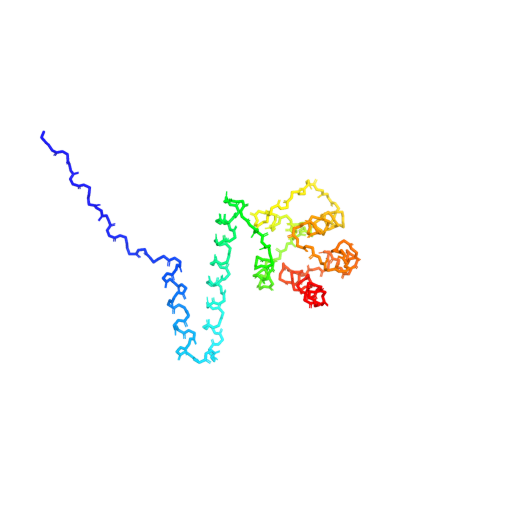00 95.88 107 TRP A C 1
ATOM 844 O O . TRP A 1 107 ? -10.774 -5.432 3.722 1.00 95.88 107 TRP A O 1
ATOM 854 N N . ARG A 1 108 ? -12.379 -6.042 5.164 1.00 95.94 108 ARG A N 1
ATOM 855 C CA . ARG A 1 108 ? -13.148 -6.816 4.182 1.00 95.94 108 ARG A CA 1
ATOM 856 C C . ARG A 1 108 ? -13.673 -5.950 3.043 1.00 95.94 108 ARG A C 1
ATOM 858 O O . ARG A 1 108 ? -13.641 -6.387 1.899 1.00 95.94 108 ARG A O 1
ATOM 865 N N . HIS A 1 109 ? -14.125 -4.728 3.334 1.00 95.69 109 HIS A N 1
ATOM 866 C CA . HIS A 1 109 ? -14.508 -3.783 2.283 1.00 95.69 109 HIS A CA 1
ATOM 867 C C . HIS A 1 109 ? -13.325 -3.402 1.398 1.00 95.69 109 HIS A C 1
ATOM 869 O O . HIS A 1 109 ? -13.465 -3.375 0.183 1.00 95.69 109 HIS A O 1
ATOM 875 N N . PHE A 1 110 ? -12.156 -3.165 1.988 1.00 95.12 110 PHE A N 1
ATOM 876 C CA . PHE A 1 110 ? -10.949 -2.872 1.224 1.00 95.12 110 PHE A CA 1
ATOM 877 C C . PHE A 1 110 ? -10.550 -4.012 0.292 1.00 95.12 110 PHE A C 1
ATOM 879 O O . PHE A 1 110 ? -10.289 -3.765 -0.879 1.00 95.12 110 PHE A O 1
ATOM 886 N N . LEU A 1 111 ? -10.555 -5.251 0.784 1.00 94.94 111 LEU A N 1
ATOM 887 C CA . LEU A 1 111 ? -10.265 -6.421 -0.041 1.00 94.94 111 LEU A CA 1
ATOM 888 C C . LEU A 1 111 ? -11.297 -6.603 -1.162 1.00 94.94 111 LEU A C 1
ATOM 890 O O . LEU A 1 111 ? -10.915 -6.864 -2.293 1.00 94.94 111 LEU A O 1
ATOM 894 N N . SER A 1 112 ? -12.582 -6.377 -0.881 1.00 94.44 112 SER A N 1
ATOM 895 C CA . SER A 1 112 ? -13.623 -6.420 -1.914 1.00 94.44 112 SER A CA 1
ATOM 896 C C . SER A 1 112 ? -13.425 -5.365 -3.005 1.00 94.44 112 SER A C 1
ATOM 898 O O . SER A 1 112 ? -13.763 -5.620 -4.150 1.00 94.44 112 SER A O 1
ATOM 900 N N . GLU A 1 113 ? -12.902 -4.183 -2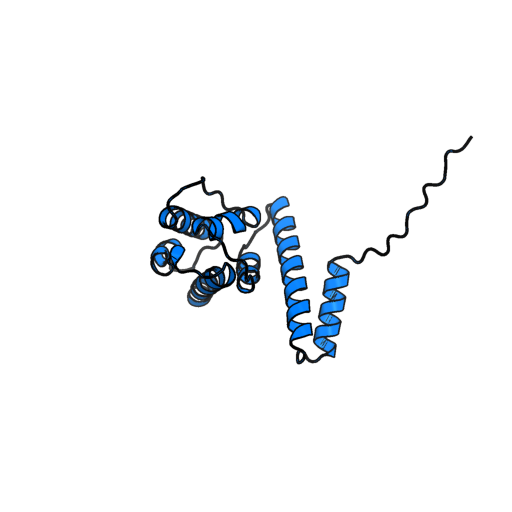.677 1.00 92.75 113 GLU A N 1
ATOM 901 C CA . GLU A 1 113 ? -12.590 -3.158 -3.683 1.00 92.75 113 GLU A CA 1
ATOM 902 C C . GLU A 1 113 ? -11.320 -3.512 -4.476 1.00 92.75 113 GLU A C 1
ATOM 904 O O . GLU A 1 113 ? -11.183 -3.126 -5.637 1.00 92.75 113 GLU A O 1
ATOM 909 N N . LEU A 1 114 ? -10.388 -4.261 -3.874 1.00 91.12 114 LEU A N 1
ATOM 910 C CA . LEU A 1 114 ? -9.231 -4.803 -4.588 1.00 91.12 114 LEU A CA 1
ATOM 911 C C . LEU A 1 114 ? -9.615 -5.904 -5.580 1.00 91.12 114 LEU A C 1
ATOM 913 O O . LEU A 1 114 ? -8.952 -6.003 -6.606 1.00 91.12 114 LEU A O 1
ATOM 917 N N . ASP A 1 115 ? -10.680 -6.673 -5.333 1.00 91.81 115 ASP A N 1
ATOM 918 C CA . ASP A 1 115 ? -11.191 -7.661 -6.301 1.00 91.81 115 ASP A CA 1
ATOM 919 C C . ASP A 1 115 ? -11.523 -7.032 -7.657 1.00 91.81 115 ASP A C 1
ATOM 921 O O . ASP A 1 115 ? -11.274 -7.636 -8.699 1.00 91.81 115 ASP A O 1
ATOM 925 N N . ASP A 1 116 ? -12.026 -5.797 -7.649 1.00 88.00 116 ASP A N 1
ATOM 926 C CA . ASP A 1 116 ? -12.371 -5.069 -8.869 1.00 88.00 116 ASP A CA 1
ATOM 927 C C . ASP A 1 116 ? -11.160 -4.357 -9.496 1.00 88.00 116 ASP A C 1
ATOM 929 O O . ASP A 1 116 ? -11.074 -4.226 -10.719 1.00 88.00 116 ASP A O 1
ATOM 933 N N . LEU A 1 117 ? -10.237 -3.851 -8.671 1.00 85.31 117 LEU A N 1
ATOM 934 C CA . LEU A 1 117 ? -9.108 -3.026 -9.125 1.00 85.31 117 LEU A CA 1
ATOM 935 C C . LEU A 1 117 ? -7.868 -3.830 -9.514 1.00 85.31 117 LEU A C 1
ATOM 937 O O . LEU A 1 117 ? -7.092 -3.383 -10.356 1.00 85.31 117 LEU A O 1
ATOM 941 N N . LEU A 1 118 ? -7.659 -4.973 -8.872 1.00 87.19 118 LEU A N 1
ATOM 942 C CA . LEU A 1 118 ? -6.495 -5.831 -9.045 1.00 87.19 118 LEU A CA 1
ATOM 943 C C . LEU A 1 118 ? -6.947 -7.296 -8.957 1.00 87.19 118 LEU A C 1
ATOM 945 O O . LEU A 1 118 ? -6.614 -7.976 -7.987 1.00 87.19 118 LEU A O 1
ATOM 949 N N . PRO A 1 119 ? -7.756 -7.783 -9.915 1.00 87.56 119 PRO A N 1
ATOM 950 C CA . PRO A 1 119 ? -8.323 -9.124 -9.845 1.00 87.56 119 PRO A CA 1
ATOM 951 C C . PRO A 1 119 ? -7.222 -10.189 -9.812 1.00 87.56 119 PRO A C 1
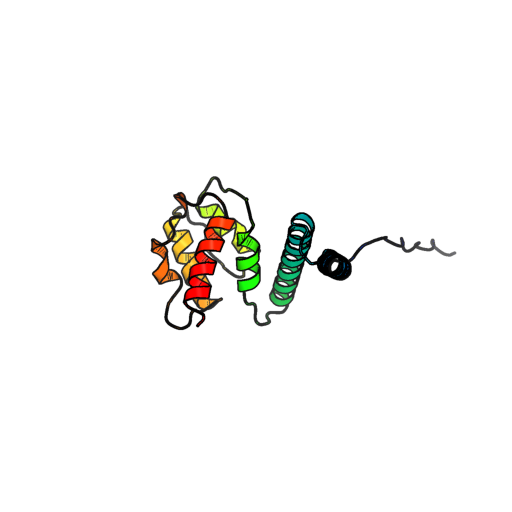ATOM 953 O O . PRO A 1 119 ? -6.237 -10.106 -10.545 1.00 87.56 119 PRO A O 1
ATOM 956 N N . LEU A 1 120 ? -7.414 -11.206 -8.974 1.00 87.12 120 LEU A N 1
ATOM 957 C CA . LEU A 1 120 ? -6.582 -12.409 -8.954 1.00 87.12 120 LEU A CA 1
ATOM 958 C C . LEU A 1 120 ? -7.176 -13.441 -9.931 1.00 87.12 120 LEU A C 1
ATOM 960 O O . LEU A 1 120 ? -8.371 -13.403 -10.223 1.00 87.12 120 LEU A O 1
ATOM 964 N N . TYR A 1 121 ? -6.354 -14.353 -10.461 1.00 83.44 121 TYR A N 1
ATOM 965 C CA . TYR A 1 121 ? -6.783 -15.281 -11.519 1.00 83.44 121 TYR A CA 1
ATOM 966 C C . TYR A 1 121 ? -7.880 -16.264 -11.078 1.00 83.44 121 TYR A C 1
ATOM 968 O O . TYR A 1 121 ? -8.874 -16.415 -11.785 1.00 83.44 121 TYR A O 1
ATOM 976 N N . ASP A 1 122 ? -7.703 -16.913 -9.923 1.00 84.25 122 ASP A N 1
ATOM 977 C CA . ASP A 1 122 ? -8.563 -18.018 -9.457 1.00 84.25 122 ASP A CA 1
ATOM 978 C C . ASP A 1 122 ? -9.187 -17.782 -8.070 1.00 84.25 122 ASP A C 1
ATOM 980 O O . ASP A 1 122 ? -9.965 -18.602 -7.579 1.00 84.25 122 ASP A O 1
ATOM 984 N N . GLU A 1 123 ? -8.866 -16.663 -7.426 1.00 90.12 123 GLU A N 1
ATOM 985 C CA . GLU A 1 123 ? -9.273 -16.362 -6.053 1.00 90.12 123 GLU A CA 1
ATOM 986 C C . GLU A 1 123 ? -9.742 -14.909 -5.941 1.00 90.12 123 GLU A C 1
ATOM 988 O O . GLU A 1 123 ? -9.619 -14.118 -6.877 1.00 90.12 123 GLU A O 1
ATOM 993 N N . ARG A 1 124 ? -10.313 -14.548 -4.794 1.00 92.56 124 ARG A N 1
ATOM 994 C CA . ARG A 1 124 ? -10.646 -13.161 -4.471 1.00 92.56 124 ARG A CA 1
ATOM 995 C C . ARG A 1 124 ? -9.863 -12.731 -3.250 1.00 92.56 124 ARG A C 1
ATOM 997 O O . ARG A 1 124 ? -9.756 -13.475 -2.278 1.00 92.56 124 ARG A O 1
ATOM 1004 N N . TRP A 1 125 ? -9.404 -11.491 -3.244 1.00 94.25 125 TRP A N 1
ATOM 1005 C CA . TRP A 1 125 ? -8.803 -10.839 -2.090 1.00 94.25 125 TRP A CA 1
ATOM 1006 C C . TRP A 1 125 ? -9.639 -11.017 -0.830 1.00 94.25 125 TRP A C 1
ATOM 1008 O O . TRP A 1 125 ? -9.084 -11.286 0.235 1.00 94.25 125 TRP A O 1
ATOM 1018 N N . VAL A 1 126 ? -10.968 -10.893 -0.937 1.00 94.88 126 VAL A N 1
ATOM 1019 C CA . VAL A 1 126 ? -11.867 -11.028 0.219 1.00 94.88 126 VAL A CA 1
ATOM 1020 C C . VAL A 1 126 ? -11.818 -12.419 0.859 1.00 94.88 126 VAL A C 1
ATOM 1022 O O . VAL A 1 126 ? -12.054 -12.535 2.064 1.00 94.88 126 VAL A O 1
ATOM 1025 N N . ASP A 1 127 ? -11.461 -13.458 0.102 1.00 94.25 127 ASP A N 1
ATOM 1026 C CA . ASP A 1 127 ? -11.354 -14.825 0.618 1.00 94.25 127 ASP A CA 1
ATOM 1027 C C . ASP A 1 127 ? -10.136 -14.976 1.563 1.00 94.25 127 ASP A C 1
ATOM 1029 O O . ASP A 1 127 ? -10.142 -15.829 2.450 1.00 94.25 127 ASP A O 1
ATOM 1033 N N . HIS A 1 128 ? -9.161 -14.058 1.490 1.00 93.44 128 HIS A N 1
ATOM 1034 C CA . HIS A 1 128 ? -8.006 -13.970 2.398 1.00 93.44 128 HIS A CA 1
ATOM 1035 C C . HIS A 1 128 ? -8.220 -13.029 3.592 1.00 93.44 128 HIS A C 1
ATOM 1037 O O . HIS A 1 128 ? -7.274 -12.721 4.327 1.00 93.44 128 HIS A O 1
ATOM 1043 N N . ALA A 1 129 ? -9.443 -12.538 3.818 1.00 94.44 129 ALA A N 1
ATOM 1044 C CA . ALA A 1 129 ? -9.703 -11.546 4.861 1.00 94.44 129 ALA A CA 1
ATOM 1045 C C . ALA A 1 129 ? -9.269 -12.000 6.261 1.00 94.44 129 ALA A C 1
ATOM 1047 O O . ALA A 1 129 ? -8.802 -11.180 7.050 1.00 94.44 129 ALA A O 1
ATOM 1048 N N . ASP A 1 130 ? -9.387 -13.295 6.551 1.00 94.38 130 ASP A N 1
ATOM 1049 C CA . ASP A 1 130 ? -9.089 -13.853 7.870 1.00 94.38 130 ASP A CA 1
ATOM 1050 C C . ASP A 1 130 ? -7.588 -14.175 8.065 1.00 9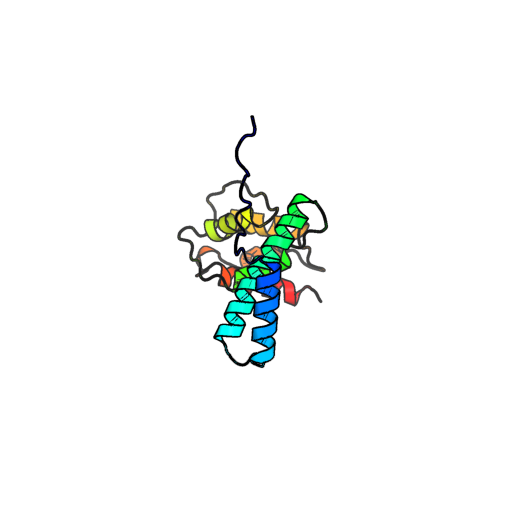4.38 130 ASP A C 1
ATOM 1052 O O . ASP A 1 130 ? -7.161 -14.480 9.181 1.00 94.38 130 ASP A O 1
ATOM 1056 N N . GLU A 1 131 ? -6.757 -14.063 7.019 1.00 94.00 131 GLU A N 1
ATOM 1057 C CA . GLU A 1 131 ? -5.300 -14.267 7.109 1.00 94.00 131 GLU A CA 1
ATOM 1058 C C . GLU A 1 131 ? -4.569 -13.089 7.767 1.00 94.00 131 GLU A C 1
ATOM 1060 O O . GLU A 1 131 ? -3.451 -13.228 8.279 1.00 94.00 131 GLU A O 1
ATOM 1065 N N . ILE A 1 132 ? -5.189 -11.907 7.744 1.00 93.75 132 ILE A N 1
ATOM 1066 C CA . ILE A 1 132 ? -4.594 -10.662 8.217 1.00 93.75 132 ILE A CA 1
ATOM 1067 C C . ILE A 1 132 ? -5.510 -10.032 9.264 1.00 93.75 132 ILE A C 1
ATOM 1069 O O . ILE A 1 132 ? -6.579 -9.515 8.968 1.00 93.75 132 ILE A O 1
ATOM 1073 N N . ASP A 1 133 ? -5.028 -10.007 10.503 1.00 94.44 133 ASP A N 1
ATOM 1074 C CA . ASP A 1 133 ? -5.654 -9.279 11.603 1.00 94.44 133 ASP A CA 1
ATOM 1075 C C . ASP A 1 133 ? -5.032 -7.879 11.717 1.00 94.44 133 ASP A C 1
ATOM 1077 O O . ASP A 1 133 ? -3.890 -7.742 12.175 1.00 94.44 133 ASP A O 1
ATOM 1081 N N . LEU A 1 134 ? -5.776 -6.839 11.315 1.00 93.38 134 LEU A N 1
ATOM 1082 C CA . LEU A 1 134 ? -5.311 -5.444 11.355 1.00 93.38 134 LEU A CA 1
ATOM 1083 C C . LEU A 1 134 ? -4.874 -4.993 12.754 1.00 93.38 134 LEU A C 1
ATOM 1085 O O . LEU A 1 134 ? -4.019 -4.116 12.869 1.00 93.38 134 LEU A O 1
ATOM 1089 N N . GLN A 1 135 ? -5.415 -5.586 13.822 1.00 93.75 135 GLN A N 1
ATOM 1090 C CA . GLN A 1 135 ? -5.058 -5.210 15.194 1.00 93.75 135 GLN A CA 1
ATOM 1091 C C . GLN A 1 135 ? -3.669 -5.717 15.600 1.00 93.75 135 GLN A C 1
ATOM 1093 O O . GLN A 1 135 ? -3.083 -5.218 16.560 1.00 93.75 135 GLN A O 1
ATOM 1098 N N . LYS A 1 136 ? -3.139 -6.712 14.880 1.00 94.44 136 LYS A N 1
ATOM 1099 C CA . LYS A 1 136 ? -1.819 -7.307 15.132 1.00 94.44 136 LYS A CA 1
ATOM 1100 C C . LYS A 1 136 ? -0.729 -6.770 14.210 1.00 94.44 136 LYS A C 1
ATOM 1102 O O . LYS A 1 136 ? 0.430 -7.132 14.387 1.00 94.44 136 LYS A O 1
ATOM 1107 N N . VAL A 1 137 ? -1.091 -5.942 13.232 1.00 94.19 137 VAL A N 1
ATOM 1108 C CA . VAL A 1 137 ? -0.146 -5.323 12.301 1.00 94.19 137 VAL A CA 1
ATOM 1109 C C . VAL A 1 137 ? 0.653 -4.235 13.019 1.00 94.19 137 VAL A C 1
ATOM 1111 O O . VAL A 1 137 ? 0.090 -3.304 13.600 1.00 94.19 137 VAL A O 1
ATOM 1114 N N . ASP A 1 138 ? 1.979 -4.320 12.938 1.00 93.75 138 ASP A N 1
ATOM 1115 C CA . ASP A 1 138 ? 2.878 -3.371 13.596 1.00 93.75 138 ASP A CA 1
ATOM 1116 C C . ASP A 1 138 ? 3.009 -2.039 12.838 1.00 93.75 138 ASP A C 1
ATOM 1118 O O . ASP A 1 138 ? 3.163 -0.981 13.461 1.00 93.75 138 ASP A O 1
ATOM 1122 N N . ASN A 1 139 ? 2.976 -2.099 11.502 1.00 94.75 139 ASN A N 1
ATOM 1123 C CA . ASN A 1 139 ? 3.139 -0.964 10.594 1.00 94.75 139 ASN A CA 1
ATOM 1124 C C . ASN A 1 139 ? 2.552 -1.241 9.189 1.00 94.75 139 ASN A C 1
ATOM 1126 O O . ASN A 1 139 ? 2.306 -2.389 8.818 1.00 94.75 139 ASN A O 1
ATOM 1130 N N . ILE A 1 140 ? 2.379 -0.183 8.381 1.00 92.50 140 ILE A N 1
ATOM 1131 C CA . ILE A 1 140 ? 1.861 -0.263 6.996 1.00 92.50 140 ILE A CA 1
ATOM 1132 C C . ILE A 1 140 ? 2.672 -1.250 6.140 1.00 92.50 140 ILE A C 1
ATOM 1134 O O . ILE A 1 140 ? 2.097 -2.027 5.378 1.00 92.50 140 ILE A O 1
ATOM 1138 N N . GLY A 1 141 ? 4.000 -1.247 6.263 1.00 93.19 141 GLY A N 1
ATOM 1139 C CA . GLY A 1 141 ? 4.869 -2.106 5.463 1.00 93.19 141 GLY A CA 1
ATOM 1140 C C . GLY A 1 141 ? 4.639 -3.593 5.696 1.00 93.19 141 GLY A C 1
ATOM 1141 O O . GLY A 1 141 ? 4.653 -4.375 4.742 1.00 93.19 141 GLY A O 1
ATOM 1142 N N . GLU A 1 142 ? 4.356 -3.991 6.937 1.00 94.69 142 GLU A N 1
ATOM 1143 C CA . GLU A 1 142 ? 3.996 -5.368 7.271 1.00 94.69 142 GLU A CA 1
ATOM 1144 C C . GLU A 1 142 ? 2.689 -5.789 6.584 1.00 94.69 142 GLU A C 1
ATOM 1146 O O . GLU A 1 142 ? 2.650 -6.845 5.948 1.00 94.69 142 GLU A O 1
ATOM 1151 N N . LEU A 1 143 ? 1.648 -4.951 6.662 1.00 94.62 143 LEU A N 1
ATOM 1152 C CA . LEU A 1 143 ? 0.356 -5.193 6.011 1.00 94.62 143 LEU A CA 1
ATOM 1153 C C . LEU A 1 143 ? 0.527 -5.408 4.504 1.00 94.62 143 LEU A C 1
ATOM 1155 O O . LEU A 1 143 ? 0.127 -6.441 3.965 1.00 94.62 143 LEU A O 1
ATOM 1159 N N . HIS A 1 144 ? 1.186 -4.461 3.837 1.00 93.31 144 HIS A N 1
ATOM 1160 C CA . HIS A 1 144 ? 1.385 -4.522 2.391 1.00 93.31 144 HIS A CA 1
ATOM 1161 C C . HIS A 1 144 ? 2.336 -5.644 1.974 1.00 93.31 144 HIS A C 1
ATOM 1163 O O . HIS A 1 144 ? 2.195 -6.195 0.887 1.00 93.31 144 HIS A O 1
ATOM 1169 N N . THR A 1 145 ? 3.270 -6.054 2.835 1.00 93.62 145 THR A N 1
ATOM 1170 C CA . THR A 1 145 ? 4.110 -7.228 2.564 1.00 93.62 145 THR A CA 1
ATOM 1171 C C . THR A 1 145 ? 3.296 -8.517 2.564 1.00 93.62 145 THR A C 1
ATOM 1173 O O . THR A 1 145 ? 3.580 -9.396 1.751 1.00 93.62 145 THR A O 1
ATOM 1176 N N . LYS A 1 146 ? 2.294 -8.649 3.442 1.00 93.94 146 LYS A N 1
ATOM 1177 C CA . LYS A 1 146 ? 1.395 -9.813 3.440 1.00 93.94 146 LYS A CA 1
ATOM 1178 C C . LYS A 1 146 ? 0.497 -9.812 2.199 1.00 93.94 146 LYS A C 1
ATOM 1180 O O . LYS A 1 146 ? 0.485 -10.812 1.491 1.00 93.94 146 LYS A O 1
ATOM 1185 N N . LEU A 1 147 ? -0.127 -8.677 1.871 1.00 92.00 147 LEU A N 1
ATOM 1186 C CA . LEU A 1 147 ? -0.911 -8.513 0.635 1.00 92.00 147 LEU A CA 1
ATOM 1187 C C . LEU A 1 147 ? -0.099 -8.858 -0.620 1.00 92.00 147 LEU A C 1
ATOM 1189 O O . LEU A 1 147 ? -0.554 -9.603 -1.478 1.00 92.00 147 LEU A O 1
ATOM 1193 N N . TRP A 1 148 ? 1.141 -8.377 -0.698 1.00 91.38 148 TRP A N 1
ATOM 1194 C CA . TRP A 1 148 ? 2.021 -8.653 -1.831 1.00 91.38 148 TRP A CA 1
ATOM 1195 C C . TRP A 1 148 ? 2.372 -10.138 -1.983 1.00 91.38 148 TRP A C 1
ATOM 1197 O O . TRP A 1 148 ? 2.604 -10.617 -3.089 1.00 91.38 148 TRP A O 1
ATOM 1207 N N . ARG A 1 149 ? 2.435 -10.889 -0.877 1.00 90.75 149 ARG A N 1
ATOM 1208 C CA . ARG A 1 149 ? 2.664 -12.339 -0.932 1.00 90.75 149 ARG A CA 1
ATOM 1209 C C . ARG A 1 149 ? 1.457 -13.083 -1.487 1.00 90.75 149 ARG A C 1
ATOM 1211 O O . ARG A 1 149 ? 1.677 -14.020 -2.243 1.00 90.75 149 ARG A O 1
ATOM 1218 N N . ILE A 1 150 ? 0.245 -12.658 -1.129 1.00 90.00 150 ILE A N 1
ATOM 1219 C CA . ILE A 1 150 ? -1.002 -13.192 -1.695 1.00 90.00 150 ILE A CA 1
ATOM 1220 C C . ILE A 1 150 ? -1.000 -12.943 -3.206 1.00 90.00 150 ILE A C 1
ATOM 1222 O O . ILE A 1 150 ? -1.072 -13.894 -3.977 1.00 90.00 150 ILE A O 1
ATOM 1226 N N . TYR A 1 151 ? -0.757 -11.694 -3.618 1.00 86.88 151 TYR A N 1
ATOM 1227 C CA . TYR A 1 151 ? -0.655 -11.314 -5.029 1.00 86.88 151 TYR A CA 1
ATOM 1228 C C . TYR A 1 151 ? 0.330 -12.199 -5.811 1.00 86.88 151 TYR A C 1
ATOM 1230 O O . TYR A 1 151 ? -0.048 -12.872 -6.761 1.00 86.88 151 TYR A O 1
ATOM 1238 N N . LEU A 1 152 ? 1.589 -12.291 -5.364 1.00 84.81 152 LEU A N 1
ATOM 1239 C CA . LEU A 1 152 ? 2.618 -13.083 -6.054 1.00 84.81 152 LEU A CA 1
ATOM 1240 C C . LEU A 1 152 ? 2.375 -14.599 -6.044 1.00 84.81 152 LEU A C 1
ATOM 1242 O O . LEU A 1 152 ? 2.952 -15.317 -6.865 1.00 84.81 152 LEU A O 1
ATOM 1246 N N . ALA A 1 153 ? 1.629 -15.114 -5.066 1.00 82.81 153 ALA A N 1
ATOM 1247 C CA . ALA A 1 153 ? 1.313 -16.536 -5.003 1.00 82.81 153 ALA A CA 1
ATOM 1248 C C . ALA A 1 153 ? 0.278 -16.936 -6.065 1.00 82.81 153 ALA A C 1
ATOM 1250 O O . ALA A 1 153 ? 0.306 -18.084 -6.507 1.00 82.81 153 ALA A O 1
ATOM 1251 N N . LEU A 1 154 ? -0.573 -15.988 -6.469 1.00 74.94 154 LEU A N 1
ATOM 1252 C CA . LEU A 1 154 ? -1.776 -16.212 -7.272 1.00 74.94 154 LEU A CA 1
ATOM 1253 C C . LEU A 1 154 ? -1.712 -15.577 -8.673 1.00 74.94 154 LEU A C 1
ATOM 1255 O O . LEU A 1 154 ? -2.533 -15.902 -9.522 1.00 74.94 154 LEU A O 1
ATOM 1259 N N . ASP A 1 155 ? -0.724 -14.720 -8.940 1.00 62.19 155 ASP A N 1
ATOM 1260 C CA . ASP A 1 155 ? -0.441 -14.126 -10.260 1.00 62.19 155 ASP A CA 1
ATOM 1261 C C . ASP A 1 155 ? 0.429 -15.054 -11.150 1.00 62.19 155 ASP A C 1
ATOM 1263 O O . ASP A 1 155 ? 1.414 -14.625 -11.754 1.00 62.19 155 ASP A O 1
ATOM 1267 N N . LYS A 1 156 ? 0.142 -16.366 -11.162 1.00 55.62 156 LYS A N 1
ATOM 1268 C CA . LYS A 1 156 ? 0.905 -17.400 -11.895 1.00 55.62 156 LYS A CA 1
ATOM 1269 C C . LYS A 1 156 ? 0.069 -18.192 -12.885 1.00 55.62 156 LYS A C 1
ATOM 1271 O O . LYS A 1 156 ? -1.068 -18.554 -12.530 1.00 55.62 156 LYS A O 1
#

pLDDT: mean 83.56, std 12.24, range [40.5, 95.94]

Sequence (156 aa):
MAETNTQQLQTNTLTLDKLLAIAGAIFHLSEGSNQRTVEVYGDISDIYSAKQYNESHILRENDDPSDIMGSLRRSKRRCYDPCDYIYGVLGMTRIKIPRMTDPNAVWRHFLSELDDLLPLYDERWVDHADEIDLQKVDNIGELHTKLWRIYLALDK

Organism: NCBI:txid1263082

Foldseek 3Di:
DDDDDPPPPPPPDDDLVNVLVVLVVVCVVVVVPDPVSVVSNLVSVLVVLLVVLVVCVVVVPQRQCLSVLVSQLPWQAFDPQLLCLQVVCVVSDVQDDDDDRDNLVSQLSSQVSCCVNPNFDPDGSSVCSVVDDSVPDGGSSSVSVVVVVVRVVRND